Protein AF-A0AA92V4U5-F1 (afdb_monomer_lite)

Foldseek 3Di:
DQVVQPQCQWLVSVVVVCVVPPPCVNVVDPDPVVSVLVVVVSVVCVVVVHIHLQSVLCQCPVDPVSVVVNCVRPPRDQLNSQVSNVVSVHQFARDDPLLVVVCVVVVHDDDDPVRSRVVLSVVCVVVVHGSSVSNVVSVVVSVVVVVVVVVVVVPD

Organism: NCBI:txid165179

Sequence (156 aa):
MLNEYPVAYTINRFSAVLQKHSIETVLDWHDCEKQIRMIRILEFCKAQGIQDTYQLKLYLVNSKSNSDKFKSIRGIGDKTYDYLLKLLGVESVAVDRHVYKFVSDAGIIYKNYKEAKQIVEYAADMMQISRRTLDYSIWLYMSNKKRGVQFELCFD

InterPro domains:
  IPR011257 DNA glycosylase [SSF48150] (46-142)
  IPR023170 Helix-hairpin-helix, base-excision DNA repair, C-terminal [G3DSA:1.10.1670.10] (56-146)

Structure (mmCIF, N/CA/C/O backbone):
data_AF-A0AA92V4U5-F1
#
_entry.id   AF-A0AA92V4U5-F1
#
loop_
_atom_site.group_PDB
_atom_site.id
_atom_site.type_symbol
_atom_site.label_atom_id
_atom_site.label_alt_id
_atom_site.label_comp_id
_atom_site.label_asym_id
_atom_site.label_entity_id
_atom_site.label_seq_id
_atom_site.pdbx_PDB_ins_code
_atom_site.Cartn_x
_atom_site.Cartn_y
_atom_site.Cartn_z
_atom_site.occupancy
_atom_site.B_iso_or_equiv
_atom_site.auth_seq_id
_atom_site.auth_comp_id
_atom_site.auth_asym_id
_atom_site.auth_atom_id
_atom_site.pdbx_PDB_model_num
ATOM 1 N N . MET A 1 1 ? -14.803 -14.525 11.231 1.00 64.19 1 MET A N 1
ATOM 2 C CA . MET A 1 1 ? -13.676 -13.621 11.532 1.00 64.19 1 MET A CA 1
ATOM 3 C C . MET A 1 1 ? -14.082 -12.141 11.434 1.00 64.19 1 MET A C 1
ATOM 5 O O . MET A 1 1 ? -14.609 -11.651 12.413 1.00 64.19 1 MET A O 1
ATOM 9 N N . LEU A 1 2 ? -14.011 -11.428 10.295 1.00 71.44 2 LEU A N 1
ATOM 10 C CA . LEU A 1 2 ? -14.530 -10.034 10.204 1.00 71.44 2 LEU A CA 1
ATOM 11 C C . LEU A 1 2 ? -16.056 -9.935 10.009 1.00 71.44 2 LEU A C 1
ATOM 13 O O . LEU A 1 2 ? -16.684 -9.003 10.503 1.00 71.44 2 LEU A O 1
ATOM 17 N N . ASN A 1 3 ? -16.664 -10.926 9.349 1.00 80.81 3 ASN A N 1
ATOM 18 C CA . ASN A 1 3 ? -18.116 -10.982 9.114 1.00 80.81 3 ASN A CA 1
ATOM 19 C C . ASN A 1 3 ? -18.945 -11.094 10.410 1.00 80.81 3 ASN A C 1
ATOM 21 O O . ASN A 1 3 ? -20.140 -10.822 10.395 1.00 80.81 3 ASN A O 1
ATOM 25 N N . GLU A 1 4 ? -18.311 -11.467 11.525 1.00 89.69 4 GLU A N 1
ATOM 26 C CA . GLU A 1 4 ? -18.925 -11.510 12.862 1.00 89.69 4 GLU A CA 1
ATOM 27 C C . GLU A 1 4 ? -19.052 -10.115 13.493 1.00 89.69 4 GLU A C 1
ATOM 29 O O . GLU A 1 4 ? -19.810 -9.927 14.441 1.00 89.69 4 GLU A O 1
ATOM 34 N N . TYR A 1 5 ? -18.367 -9.111 12.933 1.00 90.69 5 TYR A N 1
ATOM 35 C CA . TYR A 1 5 ? -18.373 -7.730 13.411 1.00 90.69 5 TYR A CA 1
ATOM 36 C C . TYR A 1 5 ? -18.862 -6.769 12.313 1.00 90.69 5 TYR A C 1
ATOM 38 O O . TYR A 1 5 ? -18.132 -5.853 11.927 1.00 90.69 5 TYR A O 1
ATOM 46 N N . PRO A 1 6 ? -20.108 -6.901 11.813 1.00 90.88 6 PRO A N 1
ATOM 47 C CA . PRO A 1 6 ? -20.613 -6.098 10.690 1.00 90.88 6 PRO A CA 1
ATOM 48 C C . PRO A 1 6 ? -20.655 -4.593 10.989 1.00 90.88 6 PRO A C 1
ATOM 50 O O . PRO A 1 6 ? -20.694 -3.767 10.083 1.00 90.88 6 PRO A O 1
ATOM 53 N N . VAL A 1 7 ? -20.617 -4.214 12.269 1.00 90.75 7 VAL A N 1
ATOM 54 C CA . VAL A 1 7 ? -20.559 -2.816 12.703 1.00 90.75 7 VAL A CA 1
ATOM 55 C C . VAL A 1 7 ? -19.178 -2.182 12.515 1.00 90.75 7 VAL A C 1
ATOM 57 O O . VAL A 1 7 ? -19.081 -0.964 12.576 1.00 90.75 7 VAL A O 1
ATOM 60 N N . ALA A 1 8 ? -18.115 -2.950 12.263 1.00 92.81 8 ALA A N 1
ATOM 61 C CA . ALA A 1 8 ? -16.727 -2.482 12.198 1.00 92.81 8 ALA A CA 1
ATOM 62 C C . ALA A 1 8 ? -16.343 -1.778 10.877 1.00 92.81 8 ALA A C 1
ATOM 64 O O . ALA A 1 8 ? -15.208 -1.878 10.421 1.00 92.81 8 ALA A O 1
ATOM 65 N N . TYR A 1 9 ? -17.271 -1.054 10.251 1.00 92.38 9 TYR A N 1
ATOM 66 C CA . TYR A 1 9 ? -17.066 -0.437 8.933 1.00 92.38 9 TYR A CA 1
ATOM 67 C C . TYR A 1 9 ? -16.474 0.983 8.978 1.00 92.38 9 TYR A C 1
ATOM 69 O O . TYR A 1 9 ? -16.238 1.577 7.929 1.00 92.38 9 TYR A O 1
ATOM 77 N N . THR A 1 10 ? -16.224 1.538 10.169 1.00 96.50 10 THR A N 1
ATOM 78 C CA . THR A 1 10 ? -15.461 2.787 10.338 1.00 96.50 10 THR A CA 1
ATOM 79 C C . THR A 1 10 ? -14.338 2.619 11.349 1.00 96.50 10 THR A C 1
ATOM 81 O O . THR A 1 10 ? -14.412 1.749 12.216 1.00 96.50 10 THR A O 1
ATOM 84 N N . ILE A 1 11 ? -13.326 3.488 11.307 1.00 97.06 11 ILE A N 1
ATOM 85 C CA . ILE A 1 11 ? -12.196 3.474 12.251 1.00 97.06 11 ILE A CA 1
ATOM 86 C C . ILE A 1 11 ? -12.669 3.532 13.707 1.00 97.06 11 ILE A C 1
ATOM 88 O O . ILE A 1 11 ? -12.188 2.757 14.539 1.00 97.06 11 ILE A O 1
ATOM 92 N N . ASN A 1 12 ? -13.637 4.394 14.028 1.00 96.50 12 ASN A N 1
ATOM 93 C CA . ASN A 1 12 ? -14.165 4.495 15.390 1.00 96.50 12 ASN A CA 1
ATOM 94 C C . ASN A 1 12 ? -14.924 3.232 15.810 1.00 96.50 12 ASN A C 1
ATOM 96 O O . ASN A 1 12 ? -14.735 2.745 16.925 1.00 96.50 12 ASN A O 1
ATOM 100 N N . ARG A 1 13 ? -15.746 2.664 14.920 1.00 96.06 13 ARG A N 1
ATOM 101 C CA . ARG A 1 13 ? -16.514 1.451 15.228 1.00 96.06 13 ARG A CA 1
ATOM 102 C C . ARG A 1 13 ? -15.620 0.221 15.334 1.00 96.06 13 ARG A C 1
ATOM 104 O O . ARG A 1 13 ? -15.774 -0.557 16.269 1.00 96.06 13 ARG A O 1
ATOM 111 N N . PHE A 1 14 ? -14.648 0.075 14.438 1.00 95.94 14 PHE A N 1
ATOM 112 C CA . PHE A 1 14 ? -13.657 -0.992 14.517 1.00 95.94 14 PHE A CA 1
ATOM 113 C C . PHE A 1 14 ? -12.814 -0.870 15.789 1.00 95.94 14 PHE A C 1
ATOM 115 O O . PHE A 1 14 ? -12.606 -1.851 16.490 1.00 95.94 14 PHE A O 1
ATOM 122 N N . SER A 1 15 ? -12.433 0.349 16.176 1.00 94.94 15 SER A N 1
ATOM 123 C CA . SER A 1 15 ? -11.756 0.580 17.456 1.00 94.94 15 SER A CA 1
ATOM 124 C C . SER A 1 15 ? -12.602 0.191 18.666 1.00 94.94 15 SER A C 1
ATOM 126 O O . SER A 1 15 ? -12.065 -0.365 19.616 1.00 94.94 15 SER A O 1
ATOM 128 N N . ALA A 1 16 ? -13.911 0.455 18.638 1.00 94.94 16 ALA A N 1
ATOM 129 C CA . ALA A 1 16 ? -14.821 0.028 19.698 1.00 94.94 16 ALA A CA 1
ATOM 130 C C . ALA A 1 16 ? -14.946 -1.505 19.770 1.00 94.94 16 ALA A C 1
ATOM 132 O O . A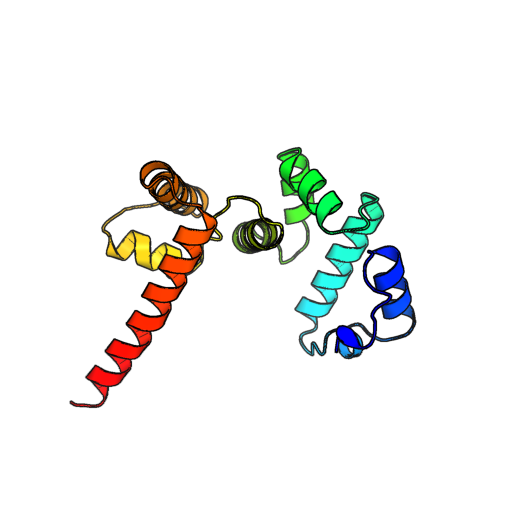LA A 1 16 ? -15.078 -2.059 20.859 1.00 94.94 16 ALA A O 1
ATOM 133 N N . VAL A 1 17 ? -14.860 -2.201 18.630 1.00 95.62 17 VAL A N 1
ATOM 134 C CA . VAL A 1 17 ? -14.769 -3.671 18.592 1.00 95.62 17 VAL A CA 1
ATOM 135 C C . VAL A 1 17 ? -13.456 -4.143 19.222 1.00 95.62 17 VAL A C 1
ATOM 137 O O . VAL A 1 17 ? -13.495 -5.012 20.087 1.00 95.62 17 VAL A O 1
ATOM 140 N N . LEU A 1 18 ? -12.322 -3.520 18.882 1.00 94.12 18 LEU A N 1
ATOM 141 C CA . LEU A 1 18 ? -11.008 -3.868 19.442 1.00 94.12 18 LEU A CA 1
ATOM 142 C C . LEU A 1 18 ? -10.850 -3.554 20.943 1.00 94.12 18 LEU A C 1
ATOM 144 O O . LEU A 1 18 ? -9.956 -4.079 21.598 1.00 94.12 18 LEU A O 1
ATOM 148 N N . GLN A 1 19 ? -11.696 -2.687 21.504 1.00 92.19 19 GLN A N 1
ATOM 149 C CA . GLN A 1 19 ? -11.757 -2.459 22.953 1.00 92.19 19 GLN A CA 1
ATOM 150 C C . GLN A 1 19 ? -12.484 -3.589 23.690 1.00 92.19 19 GLN A C 1
ATOM 152 O O . GLN A 1 19 ? -12.220 -3.819 24.866 1.00 92.19 19 GLN A O 1
ATOM 157 N N . LYS A 1 20 ? -13.415 -4.273 23.014 1.00 94.00 20 LYS A N 1
ATOM 158 C CA . LYS A 1 20 ? -14.191 -5.387 23.578 1.00 94.00 20 LYS A CA 1
ATOM 159 C C . LYS A 1 20 ? -13.536 -6.743 23.327 1.00 94.00 20 LYS A C 1
ATOM 161 O O . LYS A 1 20 ? -13.672 -7.645 24.144 1.00 94.00 20 LYS A O 1
ATOM 166 N N . HIS A 1 21 ? -12.844 -6.877 22.202 1.00 93.00 21 HIS A N 1
ATOM 167 C CA . HIS A 1 21 ? -12.213 -8.107 21.738 1.00 93.00 21 HIS A CA 1
ATOM 168 C C . HIS A 1 21 ? -10.777 -7.807 21.321 1.00 93.00 21 HIS A C 1
ATOM 170 O O . HIS A 1 21 ? -10.520 -6.768 20.720 1.00 93.00 21 HIS A O 1
ATOM 176 N N . SER A 1 22 ? -9.832 -8.704 21.602 1.00 90.62 22 SER A N 1
ATOM 177 C CA . SER A 1 22 ? -8.448 -8.492 21.175 1.00 90.62 22 SER A CA 1
ATOM 178 C C . SER A 1 22 ? -8.339 -8.479 19.644 1.00 90.62 22 SER A C 1
ATOM 180 O O . SER A 1 22 ? -9.124 -9.107 18.928 1.00 90.62 22 SER A O 1
ATOM 182 N N . ILE A 1 23 ? -7.331 -7.778 19.124 1.00 93.00 23 ILE A N 1
ATOM 183 C CA . ILE A 1 23 ? -7.053 -7.754 17.683 1.00 93.00 23 ILE A CA 1
ATOM 184 C C . ILE A 1 23 ? -6.702 -9.139 17.129 1.00 93.00 23 ILE A C 1
ATOM 186 O O . ILE A 1 23 ? -7.044 -9.439 15.988 1.00 93.00 23 ILE A O 1
ATOM 190 N N . GLU A 1 24 ? -6.077 -9.986 17.947 1.00 93.50 24 GLU A N 1
ATOM 191 C CA . GLU A 1 24 ? -5.838 -11.395 17.643 1.00 93.50 24 GLU A CA 1
ATOM 192 C C . GLU A 1 24 ? -7.151 -12.127 17.361 1.00 93.50 24 GLU A C 1
ATOM 194 O O . GLU A 1 24 ? -7.282 -12.716 16.297 1.00 93.50 24 GLU A O 1
ATOM 199 N N . THR A 1 25 ? -8.156 -12.017 18.238 1.00 91.69 25 THR A N 1
ATOM 200 C CA . THR A 1 25 ? -9.462 -12.665 18.035 1.00 91.69 25 THR A CA 1
ATOM 201 C C . THR A 1 25 ? -10.206 -12.097 16.829 1.00 91.69 25 THR A C 1
ATOM 203 O O . THR A 1 25 ? -10.819 -12.837 16.063 1.00 91.69 25 THR A O 1
ATOM 206 N N . VAL A 1 26 ? -10.176 -10.776 16.648 1.00 92.75 26 VAL A N 1
ATOM 207 C CA . VAL A 1 26 ? -10.970 -10.111 15.604 1.00 92.75 26 VAL A CA 1
ATOM 208 C C . VAL A 1 26 ? -10.403 -10.356 14.203 1.00 92.75 26 VAL A C 1
ATOM 210 O O . VAL A 1 26 ? -11.175 -10.480 13.251 1.00 92.75 26 VAL A O 1
ATOM 213 N N . LEU A 1 27 ? -9.074 -10.421 14.067 1.00 91.12 27 LEU A N 1
ATOM 214 C CA . LEU A 1 27 ? -8.383 -10.615 12.787 1.00 91.12 27 LEU A CA 1
ATOM 215 C C . LEU A 1 27 ? -7.804 -12.025 12.595 1.00 91.12 27 LEU A C 1
ATOM 217 O O . LEU A 1 27 ? -7.237 -12.279 11.535 1.00 91.12 27 LEU A O 1
ATOM 221 N N . ASP A 1 28 ? -7.930 -12.918 13.581 1.00 92.06 28 ASP A N 1
ATOM 222 C CA . ASP A 1 28 ? -7.310 -14.257 13.598 1.00 92.06 28 ASP A CA 1
ATOM 223 C C . ASP A 1 28 ? -5.824 -14.202 13.195 1.00 92.06 28 ASP A C 1
ATOM 225 O O . ASP A 1 28 ? -5.313 -14.918 12.329 1.00 92.06 28 ASP A O 1
ATOM 229 N N . TRP A 1 29 ? -5.120 -13.228 13.774 1.00 93.44 29 TRP A N 1
ATOM 230 C CA . TRP A 1 29 ? -3.709 -12.970 13.508 1.00 93.44 29 TRP A CA 1
ATOM 231 C C . TRP A 1 29 ? -2.894 -13.280 14.745 1.00 93.44 29 TRP A C 1
ATOM 233 O O . TRP A 1 29 ? -3.037 -12.591 15.742 1.00 93.44 29 TRP A O 1
ATOM 243 N N . HIS A 1 30 ? -1.951 -14.211 14.635 1.00 92.62 30 HIS A N 1
ATOM 244 C CA . HIS A 1 30 ? -1.053 -14.600 15.731 1.00 92.62 30 HIS A CA 1
ATOM 245 C C . HIS A 1 30 ? 0.316 -13.887 15.674 1.00 92.62 30 HIS A C 1
ATOM 247 O O . HIS A 1 30 ? 1.132 -13.986 16.582 1.00 92.62 30 HIS A O 1
ATOM 253 N N . ASP A 1 31 ? 0.592 -13.154 14.590 1.00 95.12 31 ASP A N 1
ATOM 254 C CA . ASP A 1 31 ? 1.830 -12.386 14.418 1.00 95.12 31 ASP A CA 1
ATOM 255 C C . ASP A 1 31 ? 1.725 -11.030 15.134 1.00 95.12 31 ASP A C 1
ATOM 257 O O . ASP A 1 31 ? 1.001 -10.129 14.688 1.00 95.12 31 ASP A O 1
ATOM 261 N N . CYS A 1 32 ? 2.477 -10.875 16.226 1.00 94.62 32 CYS A N 1
ATOM 262 C CA . CYS A 1 32 ? 2.462 -9.672 17.058 1.00 94.62 32 CYS A CA 1
ATOM 263 C C . CYS A 1 32 ? 2.816 -8.393 16.283 1.00 94.62 32 CYS A C 1
ATOM 265 O O . CYS A 1 32 ? 2.223 -7.342 16.515 1.00 94.62 32 CYS A O 1
ATOM 267 N N . GLU A 1 33 ? 3.752 -8.447 15.332 1.00 94.94 33 GLU A N 1
ATOM 268 C CA . GLU A 1 33 ? 4.153 -7.260 14.570 1.00 94.94 33 GLU A CA 1
ATOM 269 C C . GLU A 1 33 ? 3.063 -6.824 13.582 1.00 94.94 33 GLU A C 1
ATOM 271 O O . GLU A 1 33 ? 2.881 -5.622 13.361 1.00 94.94 33 GLU A O 1
ATOM 276 N N . LYS A 1 34 ? 2.299 -7.761 13.004 1.00 93.62 34 LYS A N 1
ATOM 277 C CA . LYS A 1 34 ? 1.120 -7.429 12.183 1.00 93.62 34 LYS A CA 1
ATOM 278 C C . LYS A 1 34 ? 0.019 -6.790 13.020 1.00 93.62 34 LYS A C 1
ATOM 280 O O . LYS A 1 34 ? -0.534 -5.773 12.600 1.00 93.62 34 LYS A O 1
ATOM 285 N N . GLN A 1 35 ? -0.256 -7.345 14.199 1.00 95.25 35 GLN A N 1
ATOM 286 C CA . GLN A 1 35 ? -1.226 -6.781 15.136 1.00 95.25 35 GLN A CA 1
ATOM 287 C C . GLN A 1 35 ? -0.836 -5.348 15.540 1.00 95.25 35 GLN A C 1
ATOM 289 O O . GLN A 1 35 ? -1.612 -4.411 15.349 1.00 95.25 35 GLN A O 1
ATOM 294 N N . ILE A 1 36 ? 0.403 -5.143 16.002 1.00 96.12 36 ILE A N 1
ATOM 295 C CA . ILE A 1 36 ? 0.914 -3.824 16.405 1.00 96.12 36 ILE A CA 1
ATOM 296 C C . ILE A 1 36 ? 0.866 -2.833 15.236 1.00 96.12 36 ILE A C 1
ATOM 298 O O . ILE A 1 36 ? 0.488 -1.674 15.410 1.00 96.12 36 ILE A O 1
ATOM 302 N N . ARG A 1 37 ? 1.232 -3.259 14.021 1.00 96.56 37 ARG A N 1
ATOM 303 C CA . ARG A 1 37 ? 1.179 -2.389 12.838 1.00 96.56 37 ARG A CA 1
ATOM 304 C C . ARG A 1 37 ? -0.245 -1.968 12.498 1.00 96.56 37 ARG A C 1
ATOM 306 O O . ARG A 1 37 ? -0.448 -0.810 12.149 1.00 96.56 37 ARG A O 1
ATOM 313 N N . MET A 1 38 ? -1.215 -2.870 12.619 1.00 95.69 38 MET A N 1
ATOM 314 C CA . MET A 1 38 ? -2.620 -2.524 12.426 1.00 95.69 38 MET A CA 1
ATOM 315 C C . MET A 1 38 ? -3.083 -1.497 13.462 1.00 95.69 38 MET A C 1
ATOM 317 O O . MET A 1 38 ? -3.671 -0.492 13.079 1.00 95.69 38 MET A O 1
ATOM 321 N N . ILE A 1 39 ? -2.737 -1.675 14.741 1.00 96.25 39 ILE A N 1
ATOM 322 C CA . ILE A 1 39 ? -3.045 -0.689 15.792 1.00 96.25 39 ILE A CA 1
ATOM 323 C C . ILE A 1 39 ? -2.461 0.687 15.438 1.00 96.25 39 ILE A C 1
ATOM 325 O O . ILE A 1 39 ? -3.194 1.673 15.440 1.00 96.25 39 ILE A O 1
ATOM 329 N N . ARG A 1 40 ? -1.191 0.753 15.016 1.00 97.94 40 ARG A N 1
ATOM 330 C CA . ARG A 1 40 ? -0.556 2.010 14.574 1.00 97.94 40 ARG A CA 1
ATOM 331 C C . ARG A 1 40 ? -1.275 2.657 13.386 1.00 97.94 40 ARG A C 1
ATOM 333 O O . ARG A 1 40 ? -1.391 3.878 13.338 1.00 97.94 40 ARG A O 1
ATOM 340 N N . ILE A 1 41 ? -1.766 1.865 12.427 1.00 97.56 41 ILE A N 1
ATOM 341 C CA . ILE A 1 41 ? -2.566 2.376 11.300 1.00 97.56 41 ILE A CA 1
ATOM 342 C C . ILE A 1 41 ? -3.893 2.962 11.803 1.00 97.56 41 ILE A C 1
ATOM 344 O O . ILE A 1 41 ? -4.302 4.025 11.335 1.00 97.56 41 ILE A O 1
ATOM 348 N N . LEU A 1 42 ? -4.556 2.319 12.769 1.00 96.94 42 LEU A N 1
ATOM 349 C CA . LEU A 1 42 ? -5.801 2.829 13.355 1.00 96.94 42 LEU A CA 1
ATOM 350 C C . LEU A 1 42 ? -5.581 4.130 14.127 1.00 96.94 42 LEU A C 1
ATOM 352 O O . LEU A 1 42 ? -6.354 5.072 13.967 1.00 96.94 42 LEU A O 1
ATOM 356 N N . GLU A 1 43 ? -4.524 4.200 14.932 1.00 97.56 43 GLU A N 1
ATOM 357 C CA . GLU A 1 43 ? -4.125 5.412 15.653 1.00 97.56 43 GLU A CA 1
ATOM 358 C C . GLU A 1 43 ? -3.799 6.552 14.690 1.00 97.56 43 GLU A C 1
ATOM 360 O O . GLU A 1 43 ? -4.284 7.668 14.874 1.00 97.56 43 GLU A O 1
ATOM 365 N N . PHE A 1 44 ? -3.061 6.259 13.615 1.00 98.44 44 PHE A N 1
ATOM 366 C CA . PHE A 1 44 ? -2.803 7.220 12.550 1.00 98.44 44 PHE A CA 1
ATOM 367 C C . PHE A 1 44 ? -4.108 7.750 11.948 1.00 98.44 44 PHE A C 1
ATOM 369 O O . PHE A 1 44 ? -4.294 8.963 11.855 1.00 98.44 44 PHE A O 1
ATOM 376 N N . CYS A 1 45 ? -5.032 6.860 11.570 1.00 98.31 45 CYS A N 1
ATOM 377 C CA . CYS A 1 45 ? -6.300 7.266 10.967 1.00 98.31 45 CYS A CA 1
ATOM 378 C C . CYS A 1 45 ? -7.120 8.141 11.923 1.00 98.31 45 CYS A C 1
ATOM 380 O O . CYS A 1 45 ? -7.606 9.190 11.508 1.00 98.31 45 CYS A O 1
ATOM 382 N N . LYS A 1 46 ? -7.198 7.777 13.211 1.00 97.69 46 LYS A N 1
ATOM 383 C CA . LYS A 1 46 ? -7.849 8.604 14.241 1.00 97.69 46 LYS A CA 1
ATOM 384 C C . LYS A 1 46 ? -7.226 9.989 14.346 1.00 97.69 46 LYS A C 1
ATOM 386 O O . LYS A 1 46 ? -7.956 10.975 14.342 1.00 97.69 46 LYS A O 1
ATOM 391 N N . ALA A 1 47 ? -5.897 10.067 14.407 1.00 97.88 47 ALA A N 1
ATOM 392 C CA . ALA A 1 47 ? -5.174 11.331 14.522 1.00 97.88 47 ALA A CA 1
ATOM 393 C C . ALA A 1 47 ? -5.392 12.254 13.311 1.00 97.88 47 ALA A C 1
ATOM 395 O O . ALA A 1 47 ? -5.317 13.470 13.452 1.00 97.88 47 ALA A O 1
ATOM 396 N N . GLN A 1 48 ? -5.673 11.690 12.131 1.00 97.88 48 GLN A N 1
ATOM 397 C CA . GLN A 1 48 ? -5.988 12.446 10.914 1.00 97.88 48 GLN A CA 1
ATOM 398 C C . GLN A 1 48 ? -7.498 12.626 10.670 1.00 97.88 48 GLN A C 1
ATOM 400 O O . GLN A 1 48 ? -7.883 13.159 9.633 1.00 97.88 48 GLN A O 1
ATOM 405 N N . GLY A 1 49 ? -8.366 12.168 11.582 1.00 97.81 49 GLY A N 1
ATOM 406 C CA . GLY A 1 49 ? -9.823 12.239 11.415 1.00 97.81 49 GLY A CA 1
ATOM 407 C C . GLY A 1 49 ? -10.390 11.328 10.317 1.00 97.81 49 GLY A C 1
ATOM 408 O O . GLY A 1 49 ? -11.531 11.508 9.904 1.00 97.81 49 GLY A O 1
ATOM 409 N N . ILE A 1 50 ? -9.621 10.342 9.852 1.00 98.50 50 ILE A N 1
ATOM 410 C CA . ILE A 1 50 ? -10.012 9.393 8.804 1.00 98.50 50 ILE A CA 1
ATOM 411 C C . ILE A 1 50 ? -10.922 8.321 9.412 1.00 98.50 50 ILE A C 1
ATOM 413 O O . ILE A 1 50 ? -10.575 7.706 10.421 1.00 98.50 50 ILE A O 1
ATOM 417 N N . GLN A 1 51 ? -12.076 8.078 8.792 1.00 98.19 51 GLN A N 1
ATOM 418 C CA . GLN A 1 51 ? -13.078 7.112 9.246 1.00 98.19 51 GLN A CA 1
ATOM 419 C C . GLN A 1 51 ? -13.254 5.914 8.322 1.00 98.19 51 GLN A C 1
ATOM 421 O O . GLN A 1 51 ? -13.683 4.869 8.803 1.00 98.19 51 GLN A O 1
ATOM 426 N N . ASP A 1 52 ? -12.906 6.021 7.044 1.00 97.12 52 ASP A N 1
ATOM 427 C CA . ASP A 1 52 ? -13.105 4.955 6.064 1.00 97.12 52 ASP A CA 1
ATOM 428 C C . ASP A 1 52 ? -11.991 4.926 5.002 1.00 97.12 52 ASP A C 1
ATOM 430 O O . ASP A 1 52 ? -11.085 5.766 4.967 1.00 97.12 52 ASP A O 1
ATOM 434 N N . THR A 1 53 ? -12.042 3.921 4.128 1.00 96.56 53 THR A N 1
ATOM 435 C CA . THR A 1 53 ? -11.051 3.716 3.065 1.00 96.56 53 THR A CA 1
ATOM 436 C C . THR A 1 53 ? -11.083 4.807 1.998 1.00 96.56 53 THR A C 1
ATOM 438 O O . THR A 1 53 ? -10.049 5.091 1.395 1.00 96.56 53 THR A O 1
ATOM 441 N N . TYR A 1 54 ? -12.234 5.439 1.755 1.00 97.75 54 TYR A N 1
ATOM 442 C CA . TYR A 1 54 ? -12.345 6.528 0.786 1.00 97.75 54 TYR A CA 1
ATOM 443 C C . TYR A 1 54 ? -11.613 7.775 1.292 1.00 97.75 54 TYR A C 1
ATOM 445 O O . TYR A 1 54 ? -10.782 8.341 0.582 1.00 97.75 54 TYR A O 1
ATOM 453 N N . GLN A 1 55 ? -11.828 8.146 2.552 1.00 98.44 55 GLN A N 1
ATOM 454 C CA . GLN A 1 55 ? -11.103 9.231 3.207 1.00 98.44 55 GLN A CA 1
ATOM 455 C C . GLN A 1 55 ? -9.603 8.935 3.304 1.00 98.44 55 GLN A C 1
ATOM 457 O O . GLN A 1 55 ? -8.789 9.820 3.036 1.00 98.44 55 GLN A O 1
ATOM 462 N N . LEU A 1 56 ? -9.222 7.686 3.609 1.00 98.31 56 LEU A N 1
ATOM 463 C CA . LEU A 1 56 ? -7.817 7.274 3.611 1.00 98.31 56 LEU A CA 1
ATOM 464 C C . LEU A 1 56 ? -7.185 7.459 2.228 1.00 98.31 56 LEU A C 1
ATOM 466 O O . LEU A 1 56 ? -6.106 8.036 2.122 1.00 98.31 56 LEU A O 1
ATOM 470 N N . LYS A 1 57 ? -7.869 7.025 1.162 1.00 98.31 57 LYS A N 1
ATOM 471 C CA . LYS A 1 57 ? -7.419 7.226 -0.220 1.00 98.31 57 LYS A CA 1
ATOM 472 C C . LYS A 1 57 ? -7.162 8.700 -0.499 1.00 98.31 57 LYS A C 1
ATOM 474 O O . LYS A 1 57 ? -6.057 9.036 -0.920 1.00 98.31 57 LYS A O 1
ATOM 479 N N . LEU A 1 58 ? -8.156 9.557 -0.251 1.00 98.31 58 LEU A N 1
ATOM 480 C CA . LEU A 1 58 ? -8.039 10.998 -0.480 1.00 98.31 58 LEU A CA 1
ATOM 481 C C . LEU A 1 58 ? -6.853 11.583 0.287 1.00 98.31 58 LEU A C 1
ATOM 483 O O . LEU A 1 58 ? -6.031 12.277 -0.302 1.00 98.31 58 LEU A O 1
ATOM 487 N N . TYR A 1 59 ? -6.709 11.243 1.569 1.00 98.44 59 TYR A N 1
ATOM 488 C CA . TYR A 1 59 ? -5.604 11.725 2.391 1.00 98.44 59 TYR A CA 1
ATOM 489 C C . TYR A 1 59 ? -4.235 11.338 1.809 1.00 98.44 59 TYR A C 1
ATOM 491 O O . TYR A 1 59 ? -3.357 12.197 1.694 1.00 98.44 59 TYR A O 1
ATOM 499 N N . LEU A 1 60 ? -4.041 10.070 1.428 1.00 98.06 60 LEU A N 1
ATOM 500 C CA . LEU A 1 60 ? -2.744 9.560 0.967 1.00 98.06 60 LEU A CA 1
ATOM 501 C C . LEU A 1 60 ? -2.328 10.133 -0.394 1.00 98.06 60 LEU A C 1
ATOM 503 O O . LEU A 1 60 ? -1.146 10.408 -0.593 1.00 98.06 60 LEU A O 1
ATOM 507 N N . VAL A 1 61 ? -3.274 10.340 -1.317 1.00 96.75 61 VAL A N 1
ATOM 508 C CA . VAL A 1 61 ? -2.967 10.877 -2.658 1.00 96.75 61 VAL A CA 1
ATOM 509 C C . VAL A 1 61 ? -2.863 12.401 -2.692 1.00 96.75 61 VAL A C 1
ATOM 511 O O . VAL A 1 61 ? -2.326 12.949 -3.649 1.00 96.75 61 VAL A O 1
ATOM 514 N N . ASN A 1 62 ? -3.346 13.090 -1.655 1.00 97.06 62 ASN A N 1
ATOM 515 C CA . ASN A 1 62 ? -3.414 14.549 -1.635 1.00 97.06 62 ASN A CA 1
ATOM 516 C C . ASN A 1 62 ? -2.037 15.233 -1.629 1.00 97.06 62 ASN A C 1
ATOM 518 O O . ASN A 1 62 ? -1.883 16.313 -2.189 1.00 97.06 62 ASN A O 1
ATOM 522 N N . SER A 1 63 ? -1.025 14.650 -0.976 1.00 96.69 63 SER A N 1
ATOM 523 C CA . SER A 1 63 ? 0.313 15.251 -0.963 1.00 96.69 63 SER A CA 1
ATOM 524 C C . SER A 1 63 ? 1.431 14.262 -0.651 1.00 96.69 63 SER A C 1
ATOM 526 O O . SER A 1 63 ? 1.246 13.261 0.047 1.00 96.69 63 SER A O 1
ATOM 528 N N . LYS A 1 64 ? 2.649 14.604 -1.092 1.00 95.81 64 LYS A N 1
ATOM 529 C CA . LYS A 1 64 ? 3.867 13.863 -0.744 1.00 95.81 64 LYS A CA 1
ATOM 530 C C . LYS A 1 64 ? 4.076 13.788 0.774 1.00 95.81 64 LYS A C 1
ATOM 532 O O . LYS A 1 64 ? 4.334 12.700 1.286 1.00 95.81 64 LYS A O 1
ATOM 537 N N . SER A 1 65 ? 3.857 14.899 1.485 1.00 97.94 65 SER A N 1
ATOM 538 C CA . SER A 1 65 ? 3.952 14.964 2.951 1.00 97.94 65 SER A CA 1
ATOM 539 C C . SER A 1 65 ? 3.008 13.972 3.638 1.00 97.94 65 SER A C 1
ATOM 541 O O . SER A 1 65 ? 3.416 13.293 4.578 1.00 97.94 65 SER A O 1
ATOM 543 N N . ASN A 1 66 ? 1.777 13.816 3.142 1.00 98.00 66 ASN A N 1
ATOM 544 C CA . ASN A 1 66 ? 0.832 12.836 3.682 1.00 98.00 66 ASN A CA 1
ATOM 545 C C . ASN A 1 66 ? 1.322 11.399 3.478 1.00 98.00 66 ASN A C 1
ATOM 547 O O . ASN A 1 66 ? 1.255 10.599 4.414 1.00 98.00 66 ASN A O 1
ATOM 551 N N . SER A 1 67 ? 1.867 11.087 2.295 1.00 97.19 67 SER A N 1
ATOM 552 C CA . SER A 1 67 ? 2.475 9.774 2.045 1.00 97.19 67 SER A CA 1
ATOM 553 C C . SER A 1 67 ? 3.670 9.512 2.965 1.00 97.19 67 SER A C 1
ATOM 555 O O . SER A 1 67 ? 3.792 8.421 3.513 1.00 97.19 67 SER A O 1
ATOM 557 N N . ASP A 1 68 ? 4.518 10.519 3.198 1.00 98.00 68 ASP A N 1
ATOM 558 C CA . ASP A 1 68 ? 5.718 10.378 4.025 1.00 98.00 68 ASP A CA 1
ATOM 559 C C . ASP A 1 68 ? 5.351 10.198 5.502 1.00 98.00 68 ASP A C 1
ATOM 561 O O . ASP A 1 68 ? 5.919 9.341 6.179 1.00 98.00 68 ASP A O 1
ATOM 565 N N . LYS A 1 69 ? 4.326 10.916 5.981 1.00 98.31 69 LYS A N 1
ATOM 566 C CA . LYS A 1 69 ? 3.737 10.702 7.311 1.00 98.31 69 LYS A CA 1
ATOM 567 C C . LYS A 1 69 ? 3.164 9.296 7.468 1.00 98.31 69 LYS A C 1
ATOM 569 O O . LYS A 1 69 ? 3.301 8.713 8.533 1.00 98.31 69 LYS A O 1
ATOM 574 N N . PHE A 1 70 ? 2.523 8.741 6.442 1.00 98.38 70 PHE A N 1
ATOM 575 C CA . PHE A 1 70 ? 1.992 7.379 6.523 1.00 98.38 70 PHE A CA 1
ATOM 576 C C . PHE A 1 70 ? 3.111 6.325 6.490 1.00 98.38 70 PHE A C 1
ATOM 578 O O . PHE A 1 70 ? 3.093 5.360 7.251 1.00 98.38 70 PHE A O 1
ATOM 585 N N . LYS A 1 71 ? 4.129 6.529 5.648 1.00 98.19 71 LYS A N 1
ATOM 586 C CA . LYS A 1 71 ? 5.309 5.656 5.548 1.00 98.19 71 LYS A CA 1
ATOM 587 C C . LYS A 1 71 ? 6.231 5.709 6.772 1.00 98.19 71 LYS A C 1
ATOM 589 O O . LYS A 1 71 ? 7.077 4.834 6.925 1.00 98.19 71 LYS A O 1
ATOM 594 N N . SER A 1 72 ? 6.090 6.701 7.652 1.00 97.88 72 SER A N 1
ATOM 595 C CA . SER A 1 72 ? 6.838 6.729 8.916 1.00 97.88 72 SER A CA 1
ATOM 596 C C . SER A 1 72 ? 6.331 5.690 9.927 1.00 97.88 72 SER A C 1
ATOM 598 O O . SER A 1 72 ? 7.037 5.364 10.883 1.00 97.88 72 SER A O 1
ATOM 600 N N . ILE A 1 73 ? 5.145 5.105 9.704 1.00 98.31 73 ILE A N 1
ATOM 601 C CA . ILE A 1 73 ? 4.651 3.978 10.497 1.00 98.31 73 ILE A CA 1
ATOM 602 C C . ILE A 1 73 ? 5.597 2.786 10.302 1.00 98.31 73 ILE A C 1
ATOM 604 O O . ILE A 1 73 ? 5.768 2.265 9.196 1.00 98.31 73 ILE A O 1
ATOM 608 N N . ARG A 1 74 ? 6.192 2.306 11.401 1.00 96.88 74 ARG A N 1
ATOM 609 C CA . ARG A 1 74 ? 7.123 1.168 11.382 1.00 96.88 74 ARG A CA 1
ATOM 610 C C . ARG A 1 74 ? 6.510 -0.039 10.661 1.00 96.88 74 ARG A C 1
ATOM 612 O O . ARG A 1 74 ? 5.457 -0.546 11.047 1.00 96.88 74 ARG A O 1
ATOM 619 N N . GLY A 1 75 ? 7.222 -0.527 9.644 1.00 95.44 75 GLY A N 1
ATOM 620 C CA . GLY A 1 75 ? 6.796 -1.648 8.800 1.00 95.44 75 GLY A CA 1
ATOM 621 C C . GLY A 1 75 ? 6.019 -1.247 7.538 1.00 95.44 75 GLY A C 1
ATOM 622 O O . GLY A 1 75 ? 5.575 -2.133 6.801 1.00 95.44 75 GLY A O 1
ATOM 623 N N . ILE A 1 76 ? 5.869 0.053 7.259 1.00 97.75 76 ILE A N 1
ATOM 624 C CA . ILE A 1 76 ? 5.273 0.579 6.024 1.00 97.75 76 ILE A CA 1
ATOM 625 C C . ILE A 1 76 ? 6.358 1.231 5.157 1.00 97.75 76 ILE A C 1
ATOM 627 O O . ILE A 1 76 ? 6.604 2.428 5.211 1.00 97.75 76 ILE A O 1
ATOM 631 N N . GLY A 1 77 ? 7.015 0.419 4.327 1.00 96.62 77 GLY A N 1
ATOM 632 C CA . GLY A 1 77 ? 7.901 0.912 3.265 1.00 96.62 77 GLY A CA 1
ATOM 633 C C . GLY A 1 77 ? 7.149 1.206 1.963 1.00 96.62 77 GLY A C 1
ATOM 634 O O . GLY A 1 77 ? 5.935 1.014 1.884 1.00 96.62 77 GLY A O 1
ATOM 635 N N . ASP A 1 78 ? 7.883 1.604 0.917 1.00 97.31 78 ASP A N 1
ATOM 636 C CA . ASP A 1 78 ? 7.323 1.905 -0.413 1.00 97.31 78 ASP A CA 1
ATOM 637 C C . ASP A 1 78 ? 6.436 0.783 -0.962 1.00 97.31 78 ASP A C 1
ATOM 639 O O . ASP A 1 78 ? 5.303 1.034 -1.359 1.00 97.31 78 ASP A O 1
ATOM 643 N N . LYS A 1 79 ? 6.896 -0.472 -0.873 1.00 96.75 79 LYS A N 1
ATOM 644 C CA . LYS A 1 79 ? 6.116 -1.637 -1.309 1.00 96.75 79 LYS A CA 1
ATOM 645 C C . LYS A 1 79 ? 4.760 -1.733 -0.606 1.00 96.75 79 LYS A C 1
ATOM 647 O O . LYS A 1 79 ? 3.740 -1.952 -1.253 1.00 96.75 79 LYS A O 1
ATOM 652 N N . THR A 1 80 ? 4.745 -1.627 0.724 1.00 97.19 80 THR A N 1
ATOM 653 C CA . THR A 1 80 ? 3.509 -1.745 1.517 1.00 97.19 80 THR A CA 1
ATOM 654 C C . THR A 1 80 ? 2.568 -0.583 1.220 1.00 97.19 80 THR A C 1
ATOM 656 O O . THR A 1 80 ? 1.364 -0.787 1.097 1.00 97.19 80 THR A O 1
ATOM 659 N N . TYR A 1 81 ? 3.123 0.621 1.079 1.00 98.12 81 TYR A N 1
ATOM 660 C CA . TYR A 1 81 ? 2.377 1.815 0.706 1.00 98.12 81 TYR A CA 1
ATOM 661 C C . TYR A 1 81 ? 1.715 1.660 -0.669 1.00 98.12 81 TYR A C 1
ATOM 663 O O . TYR A 1 81 ? 0.506 1.839 -0.789 1.00 98.12 81 TYR A O 1
ATOM 671 N N . ASP A 1 82 ? 2.464 1.237 -1.686 1.00 97.88 82 ASP A N 1
ATOM 672 C CA . ASP A 1 82 ? 1.921 1.039 -3.031 1.00 97.88 82 ASP A CA 1
ATOM 673 C C . ASP A 1 82 ? 0.915 -0.111 -3.099 1.00 97.88 82 ASP A C 1
ATOM 675 O O . ASP A 1 82 ? -0.090 -0.017 -3.804 1.00 97.88 82 ASP A O 1
ATOM 679 N N . TYR A 1 83 ? 1.124 -1.168 -2.310 1.00 97.00 83 TYR A N 1
ATOM 680 C CA . TYR A 1 83 ? 0.142 -2.239 -2.177 1.00 97.00 83 TYR A CA 1
ATOM 681 C C . TYR A 1 83 ? -1.166 -1.735 -1.551 1.00 97.00 83 TYR A C 1
ATOM 683 O O . TYR A 1 83 ? -2.244 -2.080 -2.028 1.00 97.00 83 TYR A O 1
ATOM 691 N N . LEU A 1 84 ? -1.095 -0.876 -0.529 1.00 97.50 84 LEU A N 1
ATOM 692 C CA . LEU A 1 84 ? -2.280 -0.236 0.044 1.00 97.50 84 LEU A CA 1
ATOM 693 C C . LEU A 1 84 ? -2.982 0.662 -0.981 1.00 97.50 84 LEU A C 1
ATOM 695 O O . LEU A 1 84 ? -4.194 0.558 -1.140 1.00 97.50 84 LEU A O 1
ATOM 699 N N . LEU A 1 85 ? -2.240 1.500 -1.711 1.00 97.69 85 LEU A N 1
ATOM 700 C CA . LEU A 1 85 ? -2.803 2.327 -2.783 1.00 97.69 85 LEU A CA 1
ATOM 701 C C . LEU A 1 85 ? -3.553 1.473 -3.815 1.00 97.69 85 LEU A C 1
ATOM 703 O O . LEU A 1 85 ? -4.667 1.822 -4.210 1.00 97.69 85 LEU A O 1
ATOM 707 N N . LYS A 1 86 ? -2.993 0.315 -4.184 1.00 95.69 86 LYS A N 1
ATOM 708 C CA . LYS A 1 86 ? -3.649 -0.661 -5.059 1.00 95.69 86 LYS A CA 1
ATOM 709 C C . LYS A 1 86 ? -4.986 -1.146 -4.483 1.00 95.69 86 LYS A C 1
ATOM 711 O O . LYS A 1 86 ? -5.981 -1.137 -5.206 1.00 95.69 86 LYS A O 1
ATOM 716 N N . LEU A 1 87 ? -5.030 -1.518 -3.199 1.00 95.50 87 LEU A N 1
ATOM 717 C CA . LEU A 1 87 ? -6.266 -1.934 -2.514 1.00 95.50 87 LEU A CA 1
ATOM 718 C C . LEU A 1 87 ? -7.310 -0.809 -2.426 1.00 95.50 87 LEU A C 1
ATOM 720 O O . LEU A 1 87 ? -8.506 -1.077 -2.448 1.00 95.50 87 LEU A O 1
ATOM 724 N N . LEU A 1 88 ? -6.866 0.447 -2.379 1.00 96.75 88 LEU A N 1
ATOM 725 C CA . LEU A 1 88 ? -7.720 1.639 -2.405 1.00 96.75 88 LEU A CA 1
ATOM 726 C C . LEU A 1 88 ? -8.137 2.058 -3.833 1.00 96.75 88 LEU A C 1
ATOM 728 O O . LEU A 1 88 ? -8.739 3.119 -4.036 1.00 96.75 88 LEU A O 1
ATOM 732 N N . GLY A 1 89 ? -7.808 1.254 -4.849 1.00 95.81 89 GLY A N 1
ATOM 733 C CA . GLY A 1 89 ? -8.149 1.532 -6.243 1.00 95.81 89 GLY A CA 1
ATOM 734 C C . GLY A 1 89 ? -7.425 2.755 -6.810 1.00 95.81 89 GLY A C 1
ATOM 735 O O . GLY A 1 89 ? -8.014 3.527 -7.565 1.00 95.81 89 GLY A O 1
ATOM 736 N N . VAL A 1 90 ? -6.176 2.987 -6.402 1.00 97.12 90 VAL A N 1
ATOM 737 C CA . VAL A 1 90 ? -5.265 3.960 -7.025 1.00 97.12 90 VAL A CA 1
ATOM 738 C C . VAL A 1 90 ? -4.410 3.229 -8.062 1.00 97.12 90 VAL A C 1
ATOM 740 O O . VAL A 1 90 ? -4.060 2.062 -7.874 1.00 97.12 90 VAL A O 1
ATOM 743 N N . GLU A 1 91 ? -4.128 3.863 -9.201 1.00 97.19 91 GLU A N 1
ATOM 744 C CA . GLU A 1 91 ? -3.191 3.321 -10.193 1.00 97.19 91 GLU A CA 1
ATOM 745 C C . GLU A 1 91 ? -1.773 3.374 -9.609 1.00 97.19 91 GLU A C 1
ATOM 747 O O . GLU A 1 91 ? -1.177 4.443 -9.506 1.00 97.19 91 GLU A O 1
ATOM 752 N N . SER A 1 92 ? -1.266 2.227 -9.158 1.00 96.44 92 SER A N 1
ATOM 753 C CA . SER A 1 92 ? 0.077 2.087 -8.593 1.00 96.44 92 SER A CA 1
ATOM 754 C C . SER A 1 92 ? 0.573 0.653 -8.768 1.00 96.44 92 SER A C 1
ATOM 756 O O . SER A 1 92 ? -0.229 -0.287 -8.781 1.00 96.44 92 SER A O 1
ATOM 758 N N . VAL A 1 93 ? 1.891 0.492 -8.867 1.00 97.69 93 VAL A N 1
ATOM 759 C CA . VAL A 1 93 ? 2.590 -0.802 -8.895 1.00 97.69 93 VAL A CA 1
ATOM 760 C C . VAL A 1 93 ? 3.333 -1.007 -7.577 1.00 97.69 93 VAL A C 1
ATOM 762 O O . VAL A 1 93 ? 4.129 -0.161 -7.167 1.00 97.69 93 VAL A O 1
ATOM 765 N N . ALA A 1 94 ? 3.099 -2.144 -6.920 1.00 97.38 94 ALA A N 1
ATOM 766 C CA . ALA A 1 94 ? 3.782 -2.502 -5.681 1.00 97.38 94 ALA A CA 1
ATOM 767 C C . ALA A 1 94 ? 4.987 -3.388 -6.004 1.00 97.38 94 ALA A C 1
ATOM 769 O O . ALA A 1 94 ? 4.855 -4.604 -6.138 1.00 97.38 94 ALA A O 1
ATOM 770 N N . VAL A 1 95 ? 6.176 -2.790 -6.117 1.00 97.81 95 VAL A N 1
ATOM 771 C CA . VAL A 1 95 ? 7.359 -3.520 -6.592 1.00 97.81 95 VAL A CA 1
ATOM 772 C C . VAL A 1 95 ? 7.795 -4.556 -5.558 1.00 97.81 95 VAL A C 1
ATOM 774 O O . VAL A 1 95 ? 8.252 -4.242 -4.454 1.00 97.81 95 VAL A O 1
ATOM 777 N N . ASP A 1 96 ? 7.654 -5.825 -5.922 1.00 96.19 96 ASP A N 1
ATOM 778 C CA . ASP A 1 96 ? 8.120 -6.965 -5.152 1.00 96.19 96 ASP A CA 1
ATOM 779 C C . ASP A 1 96 ? 9.169 -7.779 -5.924 1.00 96.19 96 ASP A C 1
ATOM 781 O O . ASP A 1 96 ? 9.642 -7.390 -6.991 1.00 96.19 96 ASP A O 1
ATOM 785 N N . ARG A 1 97 ? 9.554 -8.938 -5.379 1.00 95.62 97 ARG A N 1
ATOM 786 C CA . ARG A 1 97 ? 10.525 -9.833 -6.022 1.00 95.62 97 ARG A CA 1
ATOM 787 C C . ARG A 1 97 ? 10.088 -10.312 -7.414 1.00 95.62 97 ARG A C 1
ATOM 789 O O . ARG A 1 97 ? 10.950 -10.626 -8.225 1.00 95.62 97 ARG A O 1
ATOM 796 N N . HIS A 1 98 ? 8.783 -10.430 -7.669 1.00 96.94 98 HIS A N 1
ATOM 797 C CA . HIS A 1 98 ? 8.257 -10.863 -8.959 1.00 96.94 98 HIS A CA 1
ATOM 798 C C . HIS A 1 98 ? 8.375 -9.736 -9.974 1.00 96.94 98 HIS A C 1
ATOM 800 O O . HIS A 1 98 ? 8.854 -9.988 -11.074 1.00 96.94 98 HIS A O 1
ATOM 806 N N . VAL A 1 99 ? 8.043 -8.506 -9.578 1.00 97.81 99 VAL A N 1
ATOM 807 C CA . VAL A 1 99 ? 8.237 -7.325 -10.427 1.00 97.81 99 VAL A CA 1
ATOM 808 C C . VAL A 1 99 ? 9.713 -7.123 -10.761 1.00 97.81 99 VAL A C 1
ATOM 810 O O . VAL A 1 99 ? 10.060 -7.028 -11.935 1.00 97.81 99 VAL A O 1
ATOM 813 N N . TYR A 1 100 ? 10.598 -7.144 -9.759 1.00 98.00 100 TYR A N 1
ATOM 814 C CA . TYR A 1 100 ? 12.040 -7.025 -9.990 1.00 98.00 100 TYR A CA 1
ATOM 815 C C . TYR A 1 100 ? 12.557 -8.089 -10.956 1.00 98.00 100 TYR A C 1
ATOM 817 O O . TYR A 1 100 ? 13.198 -7.763 -11.951 1.00 98.00 100 TYR A O 1
ATOM 825 N N . LYS A 1 101 ? 12.216 -9.359 -10.709 1.00 97.00 101 LYS A N 1
ATOM 826 C CA . LYS A 1 101 ? 12.650 -10.447 -11.582 1.00 97.00 101 LYS A CA 1
ATOM 827 C C . LYS A 1 101 ? 12.072 -10.321 -12.993 1.00 97.00 101 LYS A C 1
ATOM 829 O O . LYS A 1 101 ? 12.779 -10.619 -13.940 1.00 97.00 101 LYS A O 1
ATOM 834 N N . PHE A 1 102 ? 10.824 -9.887 -13.145 1.00 98.00 102 PHE A N 1
ATOM 835 C CA . PHE A 1 102 ? 10.212 -9.690 -14.458 1.00 98.00 102 PHE A CA 1
ATOM 836 C C . PHE A 1 102 ? 10.953 -8.626 -15.278 1.00 98.00 102 PHE A C 1
ATOM 838 O O . PHE A 1 102 ? 11.296 -8.873 -16.430 1.00 98.00 102 PHE A O 1
ATOM 845 N N . VAL A 1 103 ? 11.261 -7.479 -14.665 1.00 98.06 103 VAL A N 1
ATOM 846 C CA . VAL A 1 103 ? 12.017 -6.397 -15.315 1.00 98.06 103 VAL A CA 1
ATOM 847 C C . VAL A 1 103 ? 13.436 -6.860 -15.676 1.00 98.06 103 VAL A C 1
ATOM 849 O O . VAL A 1 103 ? 13.896 -6.609 -16.788 1.00 98.06 103 VAL A O 1
ATOM 852 N N . SER A 1 104 ? 14.109 -7.597 -14.786 1.00 97.38 104 SER A N 1
ATOM 853 C CA . SER A 1 104 ? 15.434 -8.167 -15.070 1.00 97.38 104 SER A CA 1
ATOM 854 C C . SER A 1 104 ? 15.416 -9.242 -16.161 1.00 97.38 104 SER A C 1
ATOM 856 O O . SER A 1 104 ? 16.294 -9.240 -17.017 1.00 97.38 104 SER A O 1
ATOM 858 N N . ASP A 1 105 ? 14.426 -10.143 -16.162 1.00 96.88 105 ASP A N 1
ATOM 859 C CA . ASP A 1 105 ? 14.264 -11.181 -17.193 1.00 96.88 105 ASP A CA 1
ATOM 860 C C . ASP A 1 105 ? 14.014 -10.546 -18.582 1.00 96.88 105 ASP A C 1
ATOM 862 O O . ASP A 1 105 ? 14.330 -11.160 -19.598 1.00 96.88 105 ASP A O 1
ATOM 866 N N . ALA A 1 106 ? 13.497 -9.311 -18.635 1.00 96.75 106 ALA A N 1
ATOM 867 C CA . ALA A 1 106 ? 13.354 -8.518 -19.858 1.00 96.75 106 ALA A CA 1
ATOM 868 C C . ALA A 1 106 ? 14.645 -7.780 -20.284 1.00 96.75 106 ALA A C 1
ATOM 870 O O . ALA A 1 106 ? 14.627 -7.023 -21.253 1.00 96.75 106 ALA A O 1
ATOM 871 N N . GLY A 1 107 ? 15.760 -7.960 -19.567 1.00 97.75 107 GLY A N 1
ATOM 872 C CA . GLY A 1 107 ? 17.041 -7.306 -19.859 1.00 97.75 107 GLY A CA 1
ATOM 873 C C . GLY A 1 107 ? 17.100 -5.821 -19.483 1.00 97.75 107 GLY A C 1
ATOM 874 O O . GLY A 1 107 ? 18.021 -5.122 -19.903 1.00 97.75 107 GLY A O 1
ATOM 875 N N . ILE A 1 108 ? 16.139 -5.319 -18.698 1.00 97.81 108 ILE A N 1
ATOM 876 C CA . ILE A 1 108 ? 16.060 -3.904 -18.323 1.00 97.81 108 ILE A CA 1
ATOM 877 C C . ILE A 1 108 ? 16.798 -3.671 -17.001 1.00 97.81 108 ILE A C 1
ATOM 879 O O . ILE A 1 108 ? 16.513 -4.299 -15.978 1.00 97.81 108 ILE A O 1
ATOM 883 N N . ILE A 1 109 ? 17.728 -2.717 -17.011 1.00 96.00 109 ILE A N 1
ATOM 884 C CA . ILE A 1 109 ? 18.496 -2.309 -15.831 1.00 96.00 109 ILE A CA 1
ATOM 885 C C . ILE A 1 109 ? 17.725 -1.222 -15.072 1.00 96.00 109 ILE A C 1
ATOM 887 O O . ILE A 1 109 ? 17.268 -0.246 -15.661 1.00 96.00 109 ILE A O 1
ATOM 891 N N . TYR A 1 110 ? 17.624 -1.367 -13.751 1.00 97.00 110 TYR A N 1
ATOM 892 C CA . TYR A 1 110 ? 17.037 -0.382 -12.840 1.00 97.00 110 TYR A CA 1
ATOM 893 C C . TYR A 1 110 ? 17.926 -0.222 -11.602 1.00 97.00 110 TYR A C 1
ATOM 895 O O . TYR A 1 110 ? 18.575 -1.172 -11.165 1.00 97.00 110 TYR A O 1
ATOM 903 N N . LYS A 1 111 ? 17.955 0.973 -11.005 1.00 96.88 111 LYS A N 1
ATOM 904 C CA . LYS A 1 111 ? 18.820 1.270 -9.848 1.00 96.88 111 LYS A CA 1
ATOM 905 C C . LYS A 1 111 ? 18.140 1.039 -8.509 1.00 96.88 111 LYS A C 1
ATOM 907 O O . LYS A 1 111 ? 18.800 0.739 -7.519 1.00 96.88 111 LYS A O 1
ATOM 912 N N . ASN A 1 112 ? 16.833 1.268 -8.435 1.00 96.88 112 ASN A N 1
ATOM 913 C CA . ASN A 1 112 ? 16.101 1.268 -7.173 1.00 96.88 112 ASN A CA 1
ATOM 914 C C . ASN A 1 112 ? 14.606 0.992 -7.380 1.00 96.88 112 ASN A C 1
ATOM 916 O O . ASN A 1 112 ? 14.122 0.879 -8.507 1.00 96.88 112 ASN A O 1
ATOM 920 N N . TYR A 1 113 ? 13.876 0.919 -6.264 1.00 97.81 113 TYR A N 1
ATOM 921 C CA . TYR A 1 113 ? 12.429 0.707 -6.228 1.00 97.81 113 TYR A CA 1
ATOM 922 C C . TYR A 1 113 ? 11.660 1.675 -7.135 1.00 97.81 113 TYR A C 1
ATOM 924 O O . TYR A 1 113 ? 10.775 1.255 -7.876 1.00 97.81 113 TYR A O 1
ATOM 932 N N . LYS A 1 114 ? 12.002 2.971 -7.089 1.00 97.44 114 LYS A N 1
ATOM 933 C CA . LYS A 1 114 ? 11.304 4.011 -7.850 1.00 97.44 114 LYS A CA 1
ATOM 934 C C . LYS A 1 114 ? 11.477 3.795 -9.352 1.00 97.44 114 LYS A C 1
ATOM 936 O O . LYS A 1 114 ? 10.492 3.869 -10.074 1.00 97.44 114 LYS A O 1
ATOM 941 N N . GLU A 1 115 ? 12.690 3.495 -9.807 1.00 98.25 115 GLU A N 1
ATOM 942 C CA . GLU A 1 115 ? 12.938 3.236 -11.230 1.00 98.25 115 GLU A CA 1
ATOM 943 C C . GLU A 1 115 ? 12.216 1.969 -11.709 1.00 98.25 115 GLU A C 1
ATOM 945 O O . GLU A 1 115 ? 11.526 2.017 -12.723 1.00 98.25 115 GLU A O 1
ATOM 950 N N . ALA A 1 116 ? 12.283 0.867 -10.951 1.00 98.38 116 ALA A N 1
ATOM 951 C CA . ALA A 1 116 ? 11.552 -0.359 -11.288 1.00 98.38 116 ALA A CA 1
ATOM 952 C C . ALA A 1 116 ? 10.034 -0.124 -11.363 1.00 98.38 116 ALA A C 1
ATOM 954 O O . ALA A 1 116 ? 9.373 -0.608 -12.281 1.00 98.38 116 ALA A O 1
ATOM 955 N N . LYS A 1 117 ? 9.489 0.667 -10.431 1.00 98.44 117 LYS A N 1
ATOM 956 C CA . LYS A 1 117 ? 8.086 1.084 -10.445 1.00 98.44 117 LYS A CA 1
ATOM 957 C C . LYS A 1 117 ? 7.758 1.862 -11.718 1.00 98.44 117 LYS A C 1
ATOM 959 O O . LYS A 1 117 ? 6.845 1.476 -12.437 1.00 98.44 117 LYS A O 1
ATOM 964 N N . GLN A 1 118 ? 8.520 2.915 -12.015 1.00 98.44 118 GLN A N 1
ATOM 965 C CA . GLN A 1 118 ? 8.283 3.773 -13.179 1.00 98.44 118 GLN A CA 1
ATOM 966 C C . GLN A 1 118 ? 8.341 2.995 -14.496 1.00 98.44 118 GLN A C 1
ATOM 968 O O . GLN A 1 118 ? 7.503 3.225 -15.359 1.00 98.44 118 GLN A O 1
ATOM 973 N N . ILE A 1 119 ? 9.268 2.042 -14.636 1.00 98.56 119 ILE A N 1
ATOM 974 C CA . ILE A 1 119 ? 9.356 1.174 -15.820 1.00 98.56 119 ILE A CA 1
ATOM 975 C C . ILE A 1 119 ? 8.035 0.435 -16.054 1.00 98.56 119 ILE A C 1
ATOM 977 O O . ILE A 1 119 ? 7.495 0.464 -17.158 1.00 98.56 119 ILE A O 1
ATOM 981 N N . VAL A 1 120 ? 7.492 -0.205 -15.017 1.00 98.50 120 VAL A N 1
ATOM 982 C CA . VAL A 1 120 ? 6.247 -0.975 -15.139 1.00 98.50 120 VAL A CA 1
ATOM 983 C C . VAL A 1 120 ? 5.043 -0.058 -15.328 1.00 98.50 120 VAL A C 1
ATOM 985 O O . VAL A 1 120 ? 4.181 -0.344 -16.152 1.00 98.50 120 VAL A O 1
ATOM 988 N N . GLU A 1 121 ? 4.977 1.060 -14.606 1.00 98.50 121 GLU A N 1
ATOM 989 C CA . GLU A 1 121 ? 3.880 2.020 -14.751 1.00 98.50 121 GLU A CA 1
ATOM 990 C C . GLU A 1 121 ? 3.833 2.620 -16.159 1.00 98.50 121 GLU A C 1
ATOM 992 O O . GLU A 1 121 ? 2.764 2.650 -16.763 1.00 98.50 121 GLU A O 1
ATOM 997 N N . TYR A 1 122 ? 4.980 3.006 -16.721 1.00 98.56 122 TYR A N 1
ATOM 998 C CA . TYR A 1 122 ? 5.050 3.498 -18.095 1.00 98.56 122 TYR A CA 1
ATOM 999 C C . TYR A 1 122 ? 4.756 2.409 -19.123 1.00 98.56 122 TYR A C 1
ATOM 1001 O O . TYR A 1 122 ? 4.112 2.698 -20.126 1.00 98.56 122 TYR A O 1
ATOM 1009 N N . ALA A 1 123 ? 5.160 1.159 -18.883 1.00 98.44 123 ALA A N 1
ATOM 1010 C CA . ALA A 1 123 ? 4.767 0.050 -19.748 1.00 98.44 123 ALA A CA 1
ATOM 1011 C C . ALA A 1 123 ? 3.239 -0.120 -19.787 1.00 98.44 123 ALA A C 1
ATOM 1013 O O . ALA A 1 123 ? 2.668 -0.231 -20.870 1.00 98.44 123 ALA A O 1
ATOM 1014 N N . ALA A 1 124 ? 2.567 -0.066 -18.632 1.00 98.38 124 ALA A N 1
ATOM 1015 C CA . ALA A 1 124 ? 1.106 -0.112 -18.568 1.00 98.38 124 ALA A CA 1
ATOM 1016 C C . ALA A 1 124 ? 0.460 1.081 -19.288 1.00 98.38 124 ALA A C 1
ATOM 1018 O O . ALA A 1 124 ? -0.468 0.884 -20.073 1.00 98.38 124 ALA A O 1
ATOM 1019 N N . ASP A 1 125 ? 0.982 2.292 -19.063 1.00 98.38 125 ASP A N 1
ATOM 1020 C CA . ASP A 1 125 ? 0.488 3.514 -19.699 1.00 98.38 125 ASP A CA 1
ATOM 1021 C C . ASP A 1 125 ? 0.631 3.439 -21.237 1.00 98.38 125 ASP A C 1
ATOM 1023 O O . ASP A 1 125 ? -0.318 3.746 -21.958 1.00 98.38 125 ASP A O 1
ATOM 1027 N N . MET A 1 126 ? 1.773 2.963 -21.757 1.00 98.44 126 MET A N 1
ATOM 1028 C CA . MET A 1 126 ? 2.004 2.762 -23.200 1.00 98.44 126 MET A CA 1
ATOM 1029 C C . MET A 1 126 ? 1.071 1.707 -23.804 1.00 98.44 126 MET A C 1
ATOM 1031 O O . MET A 1 126 ? 0.610 1.859 -24.933 1.00 98.44 126 MET A O 1
ATOM 1035 N N . MET A 1 127 ? 0.777 0.648 -23.050 1.00 98.00 127 MET A N 1
ATOM 1036 C CA . MET A 1 127 ? -0.171 -0.399 -23.439 1.00 98.00 127 MET A CA 1
ATOM 1037 C C . MET A 1 127 ? -1.638 0.024 -23.268 1.00 98.00 127 MET A C 1
ATOM 1039 O O . MET A 1 127 ? -2.526 -0.740 -23.638 1.00 98.00 127 MET A O 1
ATOM 1043 N N . GLN A 1 128 ? -1.897 1.209 -22.704 1.00 97.94 128 GLN A N 1
ATOM 1044 C CA . GLN A 1 128 ? -3.234 1.718 -22.384 1.00 97.94 128 GLN A CA 1
ATOM 1045 C C . GLN A 1 128 ? -4.045 0.767 -21.487 1.00 97.94 128 GLN A C 1
ATOM 1047 O O . GLN A 1 128 ? -5.259 0.624 -21.631 1.00 97.94 128 GLN A O 1
ATOM 1052 N N . ILE A 1 129 ? -3.375 0.119 -20.533 1.00 97.94 129 ILE A N 1
ATOM 1053 C CA . ILE A 1 129 ? -4.010 -0.739 -19.527 1.00 97.94 129 ILE A CA 1
ATOM 1054 C C . ILE A 1 129 ? -3.813 -0.161 -18.127 1.00 97.94 129 ILE A C 1
ATOM 1056 O O . ILE A 1 129 ? -2.893 0.613 -17.874 1.00 97.94 129 ILE A O 1
ATOM 1060 N N . SER A 1 130 ? -4.658 -0.569 -17.178 1.00 97.88 130 SER A N 1
ATOM 1061 C CA . SER A 1 130 ? -4.450 -0.204 -15.773 1.00 97.88 130 SER A CA 1
ATOM 1062 C C . SER A 1 130 ? -3.092 -0.711 -15.277 1.00 97.88 130 SER A C 1
ATOM 1064 O O . SER A 1 130 ? -2.725 -1.872 -15.481 1.00 97.88 130 SER A O 1
ATOM 1066 N N . ARG A 1 131 ? -2.386 0.139 -14.528 1.00 98.06 131 ARG A N 1
ATOM 1067 C CA . ARG A 1 131 ? -1.127 -0.198 -13.849 1.00 98.06 131 ARG A CA 1
ATOM 1068 C C . ARG A 1 131 ? -1.324 -1.357 -12.877 1.00 98.06 131 ARG A C 1
ATOM 1070 O O . ARG A 1 131 ? -0.473 -2.237 -12.784 1.00 98.06 131 ARG A O 1
ATOM 1077 N N . ARG A 1 132 ? -2.489 -1.411 -12.214 1.00 96.25 132 ARG A N 1
ATOM 1078 C CA . ARG A 1 132 ? -2.878 -2.536 -11.345 1.00 96.25 132 ARG A CA 1
ATOM 1079 C C . ARG A 1 132 ? -3.070 -3.830 -12.134 1.00 96.25 132 ARG A C 1
ATOM 1081 O O . ARG A 1 132 ? -2.703 -4.895 -11.642 1.00 96.25 132 ARG A O 1
ATOM 1088 N N . THR A 1 133 ? -3.638 -3.749 -13.338 1.00 96.75 133 THR A N 1
ATOM 1089 C CA . THR A 1 133 ? -3.815 -4.917 -14.215 1.00 96.75 133 THR A CA 1
ATOM 1090 C C . THR A 1 133 ? -2.470 -5.470 -14.666 1.00 96.75 133 THR A C 1
ATOM 1092 O O . THR A 1 133 ? -2.276 -6.687 -14.628 1.00 96.75 133 THR A O 1
ATOM 1095 N N . LEU A 1 134 ? -1.519 -4.605 -15.037 1.00 97.94 134 LEU A N 1
ATOM 1096 C CA . LEU A 1 134 ? -0.175 -5.055 -15.393 1.00 97.94 134 LEU A CA 1
ATOM 1097 C C . LEU A 1 134 ? 0.559 -5.666 -14.188 1.00 97.94 134 LEU A C 1
ATOM 1099 O O . LEU A 1 134 ? 1.103 -6.758 -14.314 1.00 97.94 134 LEU A O 1
ATOM 1103 N N . ASP A 1 135 ? 0.510 -5.025 -13.014 1.00 96.88 135 ASP A N 1
ATOM 1104 C CA . ASP A 1 135 ? 1.066 -5.560 -11.758 1.00 96.88 135 ASP A CA 1
ATOM 1105 C C . ASP A 1 135 ? 0.531 -6.971 -11.452 1.00 96.88 135 ASP A C 1
ATOM 1107 O O . ASP A 1 135 ? 1.301 -7.905 -11.213 1.00 96.88 135 ASP A O 1
ATOM 1111 N N . TYR A 1 136 ? -0.791 -7.158 -11.541 1.00 96.00 136 TYR A N 1
ATOM 1112 C CA . TYR A 1 136 ? -1.427 -8.462 -11.353 1.00 96.00 136 TYR A CA 1
ATOM 1113 C C . TYR A 1 136 ? -0.990 -9.490 -12.406 1.00 96.00 136 TYR A C 1
ATOM 1115 O O . TYR A 1 136 ? -0.691 -10.635 -12.063 1.00 96.00 136 TYR A O 1
ATOM 1123 N N . SER A 1 137 ? -0.906 -9.084 -13.673 1.00 97.31 137 SER A N 1
ATOM 1124 C CA . SER A 1 137 ? -0.490 -9.962 -14.773 1.00 97.31 137 SER A CA 1
ATOM 1125 C C . SER A 1 137 ? 0.959 -10.426 -14.611 1.00 97.31 137 SER A C 1
ATOM 1127 O O . SER A 1 137 ? 1.249 -11.611 -14.781 1.00 97.31 137 SER A O 1
ATOM 1129 N N . ILE A 1 138 ? 1.860 -9.526 -14.199 1.00 97.75 138 ILE A N 1
ATOM 1130 C CA . ILE A 1 138 ? 3.251 -9.858 -13.863 1.00 97.75 138 ILE A CA 1
ATOM 1131 C C . ILE A 1 138 ? 3.287 -10.857 -12.707 1.00 97.75 138 ILE A C 1
ATOM 1133 O O . ILE A 1 138 ? 3.975 -11.877 -12.792 1.00 97.75 138 ILE A O 1
ATOM 1137 N N . TRP A 1 139 ? 2.535 -10.600 -11.633 1.00 96.38 139 TRP A N 1
ATOM 1138 C CA . TRP A 1 139 ? 2.470 -11.512 -10.494 1.00 96.38 139 TRP A CA 1
ATOM 1139 C C . TRP A 1 139 ? 1.991 -12.910 -10.907 1.00 96.38 139 TRP A C 1
ATOM 1141 O O . TRP A 1 139 ? 2.614 -13.903 -10.522 1.00 96.38 139 TRP A O 1
ATOM 1151 N N . LEU A 1 140 ? 0.935 -12.997 -11.722 1.00 96.88 140 LEU A N 1
ATOM 1152 C CA . LEU A 1 140 ? 0.381 -14.258 -12.214 1.00 96.88 140 LEU A CA 1
ATOM 1153 C C . LEU A 1 140 ? 1.409 -15.029 -13.054 1.00 96.88 140 LEU A C 1
ATOM 1155 O O . LEU A 1 140 ? 1.683 -16.201 -12.783 1.00 96.88 140 LEU A O 1
ATOM 1159 N N . TYR A 1 141 ? 2.025 -14.356 -14.027 1.00 96.69 141 TYR A N 1
ATOM 1160 C CA . TYR A 1 141 ? 3.050 -14.932 -14.896 1.00 96.69 141 TYR A CA 1
ATOM 1161 C C . TYR A 1 141 ? 4.248 -15.457 -14.092 1.00 96.69 141 TYR A C 1
ATOM 1163 O O . TYR A 1 141 ? 4.632 -16.624 -14.204 1.00 96.69 141 TYR A O 1
ATOM 1171 N N . MET A 1 142 ? 4.799 -14.629 -13.202 1.00 95.81 142 MET A N 1
ATOM 1172 C CA . MET A 1 142 ? 5.990 -14.972 -12.423 1.00 95.81 142 MET A CA 1
ATOM 1173 C C . MET A 1 142 ? 5.723 -16.014 -11.332 1.00 95.81 142 MET A C 1
ATOM 1175 O O . MET A 1 142 ? 6.647 -16.723 -10.924 1.00 95.81 142 MET A O 1
ATOM 1179 N N . SER A 1 143 ? 4.486 -16.114 -10.842 1.00 92.75 143 SER A N 1
ATOM 1180 C CA . SER A 1 143 ? 4.078 -17.162 -9.899 1.00 92.75 143 SER A CA 1
ATOM 1181 C C . SER A 1 143 ? 3.934 -18.517 -10.590 1.00 92.75 143 SER A C 1
ATOM 1183 O O . SER A 1 143 ? 4.332 -19.533 -10.022 1.00 92.75 143 SER A O 1
ATOM 1185 N N . ASN A 1 144 ? 3.440 -18.540 -11.831 1.00 90.56 144 ASN A N 1
ATOM 1186 C CA . ASN A 1 144 ? 3.285 -19.771 -12.608 1.00 90.56 144 ASN A CA 1
ATOM 1187 C C . ASN A 1 144 ? 4.604 -20.273 -13.211 1.00 90.56 144 ASN A C 1
ATOM 1189 O O . ASN A 1 144 ? 4.832 -21.480 -13.225 1.00 90.56 144 ASN A O 1
ATOM 1193 N N . LYS A 1 145 ? 5.524 -19.378 -13.602 1.00 78.88 145 LYS A N 1
ATOM 1194 C CA . LYS A 1 145 ? 6.872 -19.753 -14.079 1.00 78.88 145 LYS A CA 1
ATOM 1195 C C . LYS A 1 145 ? 7.631 -20.625 -13.070 1.00 78.88 145 LYS A C 1
ATOM 1197 O O . LYS A 1 145 ? 8.349 -21.538 -13.456 1.00 78.88 145 LYS A O 1
ATOM 1202 N N . LYS A 1 146 ? 7.432 -20.391 -11.767 1.00 63.81 146 LYS A N 1
ATOM 1203 C CA . LYS A 1 146 ? 8.031 -21.217 -10.705 1.00 63.81 146 LYS A CA 1
ATOM 1204 C C . LYS A 1 146 ? 7.473 -22.640 -10.639 1.00 63.81 146 LYS A C 1
ATOM 1206 O O . LYS A 1 146 ? 8.203 -23.527 -10.222 1.00 63.81 146 LYS A O 1
ATOM 1211 N N . ARG A 1 147 ? 6.215 -22.862 -11.037 1.00 60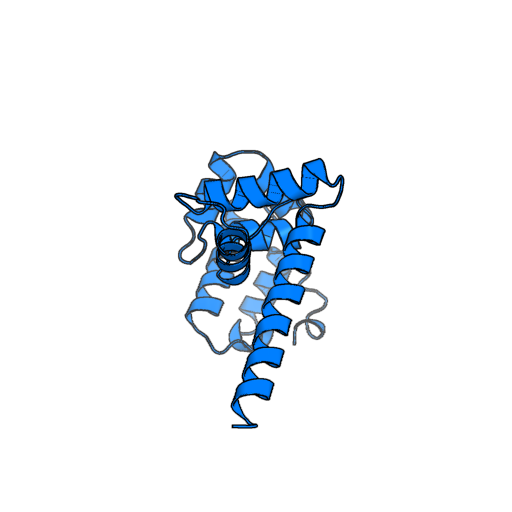.12 147 ARG A N 1
ATOM 1212 C CA . ARG A 1 147 ? 5.607 -24.202 -11.039 1.00 60.12 147 ARG A CA 1
ATOM 1213 C C . ARG A 1 147 ? 6.128 -25.064 -12.189 1.00 60.12 147 ARG A C 1
ATOM 1215 O O . ARG A 1 147 ? 6.349 -26.244 -11.973 1.00 60.12 147 ARG A O 1
ATOM 1222 N N . GLY A 1 148 ? 6.374 -24.480 -13.365 1.00 56.31 148 GLY A N 1
ATOM 1223 C CA . GLY A 1 148 ? 6.912 -25.213 -14.523 1.00 56.31 148 GLY A CA 1
ATOM 1224 C C . GLY A 1 148 ? 8.319 -25.772 -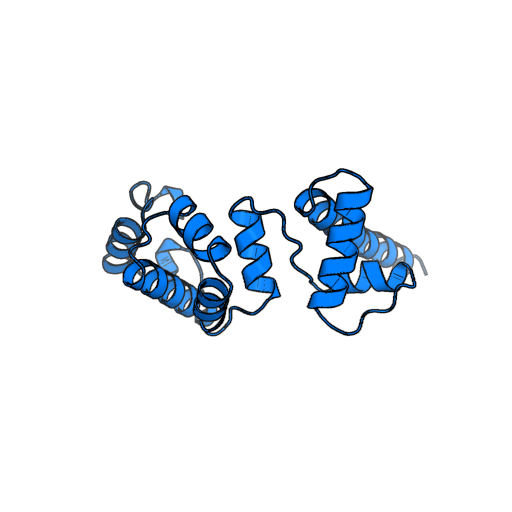14.286 1.00 56.31 148 GLY A C 1
ATOM 1225 O O . GLY A 1 148 ? 8.548 -26.957 -14.486 1.00 56.31 148 GLY A O 1
ATOM 1226 N N . VAL A 1 149 ? 9.224 -24.955 -13.734 1.00 56.12 149 VAL A N 1
ATOM 1227 C CA . VAL A 1 149 ? 10.614 -25.369 -13.437 1.00 56.12 149 VAL A 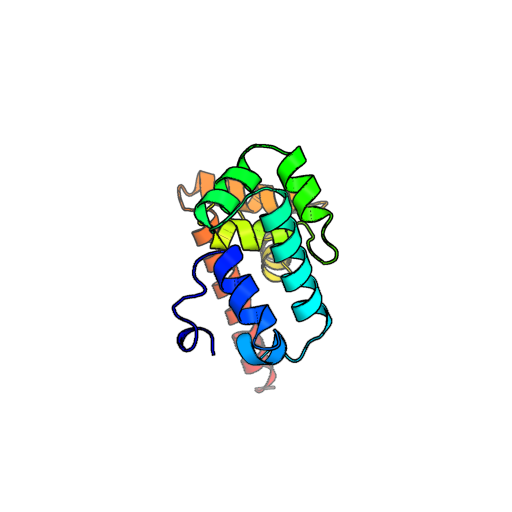CA 1
ATOM 1228 C C . VAL A 1 149 ? 10.679 -26.473 -12.372 1.00 56.12 149 VAL A C 1
ATOM 1230 O O . VAL A 1 149 ? 11.563 -27.320 -12.399 1.00 56.12 149 VAL A O 1
ATOM 1233 N N . GLN A 1 150 ? 9.734 -26.490 -11.426 1.00 48.00 150 GLN A N 1
ATOM 1234 C CA . GLN A 1 150 ? 9.674 -27.523 -10.389 1.00 48.00 150 GLN A CA 1
ATOM 1235 C C . GLN A 1 150 ? 9.197 -28.878 -10.932 1.00 48.00 150 GLN A C 1
ATOM 1237 O O . GLN A 1 150 ? 9.552 -29.904 -10.365 1.00 48.00 150 GLN A O 1
ATOM 1242 N N . PHE A 1 151 ? 8.417 -28.881 -12.018 1.00 44.88 151 PHE A N 1
ATOM 1243 C CA . PHE A 1 151 ? 8.030 -30.105 -12.718 1.00 44.88 151 PHE A CA 1
ATOM 1244 C C . PHE A 1 151 ? 9.165 -30.645 -13.593 1.00 44.88 151 PHE A C 1
ATOM 1246 O O . PHE A 1 151 ? 9.373 -31.851 -13.598 1.00 44.88 151 PHE A O 1
ATOM 1253 N N . GLU A 1 152 ? 9.928 -29.786 -14.276 1.00 47.88 152 GLU A N 1
ATOM 1254 C CA . GLU A 1 152 ? 11.071 -30.217 -15.103 1.00 4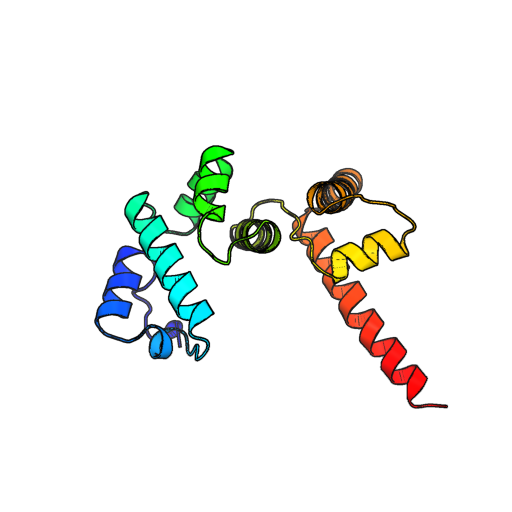7.88 152 GLU A CA 1
ATOM 1255 C C . GLU A 1 152 ? 12.187 -30.872 -14.268 1.00 47.88 152 GLU A C 1
ATOM 1257 O O . GLU A 1 152 ? 12.733 -31.887 -14.677 1.00 47.88 152 GLU A O 1
ATOM 1262 N N . LEU A 1 153 ? 12.449 -3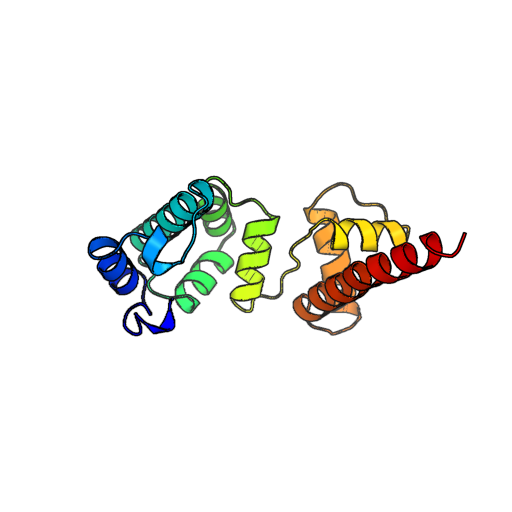0.386 -13.049 1.00 46.94 153 LEU A N 1
ATOM 1263 C CA . LEU A 1 153 ? 13.460 -30.956 -12.140 1.00 46.94 153 LEU A CA 1
ATOM 1264 C C . LEU A 1 153 ? 13.058 -32.286 -11.464 1.00 46.94 153 LEU A C 1
ATOM 1266 O O . LEU A 1 153 ? 13.850 -32.841 -10.708 1.00 46.94 153 LEU A O 1
ATOM 1270 N N . CYS A 1 154 ? 11.834 -32.782 -11.675 1.00 45.00 154 CYS A N 1
ATOM 1271 C CA . CYS A 1 154 ? 11.377 -34.081 -11.160 1.00 45.00 154 CYS A CA 1
ATOM 1272 C C . CYS A 1 154 ? 11.403 -35.199 -12.218 1.00 45.00 154 CYS A C 1
ATOM 1274 O O . CYS A 1 154 ? 10.965 -36.310 -11.916 1.00 45.00 154 CYS A O 1
ATOM 1276 N N . PHE A 1 155 ? 11.890 -34.917 -13.430 1.00 43.69 155 PHE A N 1
ATOM 1277 C CA . PHE A 1 155 ? 12.000 -35.889 -14.524 1.00 43.69 155 PHE A CA 1
ATOM 1278 C C . PHE A 1 155 ? 13.443 -36.143 -14.998 1.00 43.69 155 PHE A C 1
ATOM 1280 O O . PHE A 1 155 ? 13.611 -36.784 -16.033 1.00 43.69 155 PHE A O 1
ATOM 1287 N N . ASP A 1 156 ? 14.445 -35.720 -14.219 1.00 39.12 156 ASP A N 1
ATOM 1288 C CA . ASP A 1 156 ? 15.863 -36.072 -14.402 1.00 39.12 156 ASP A CA 1
ATOM 1289 C C . ASP A 1 156 ? 16.362 -37.009 -13.288 1.00 39.12 156 ASP A C 1
ATOM 1291 O O . ASP A 1 156 ? 16.090 -36.721 -12.096 1.00 39.12 156 ASP A O 1
#

pLDDT: mean 92.61, std 12.58, range [39.12, 98.56]

Secondary structure (DSSP, 8-state):
--TT-TT--SHHHHHHHHHHS-HHHHHT---HHHHHHHHHHHHHHHHTT--SHHHHHHHHHH-HHHHHHHHTSTT--HHHHHHHHHHTT-S-----HHHHHHHHHTT---SSHHHHHHHHHHHHHHTTS-HHHHHHHHHHHHHHHHHHHHHHTT--

Radius of gyration: 18.82 Å; chains: 1; bounding box: 39×51×47 Å